Protein AF-A0A967WBP4-F1 (afdb_monomer_lite)

Radius of gyration: 12.34 Å; chains: 1; bounding box: 30×27×35 Å

Structure (mmCIF, N/CA/C/O backbone):
data_AF-A0A967WBP4-F1
#
_entry.id   AF-A0A967WBP4-F1
#
loop_
_atom_site.group_PDB
_atom_site.id
_atom_site.type_symbol
_atom_site.label_atom_id
_atom_site.label_alt_id
_atom_site.label_comp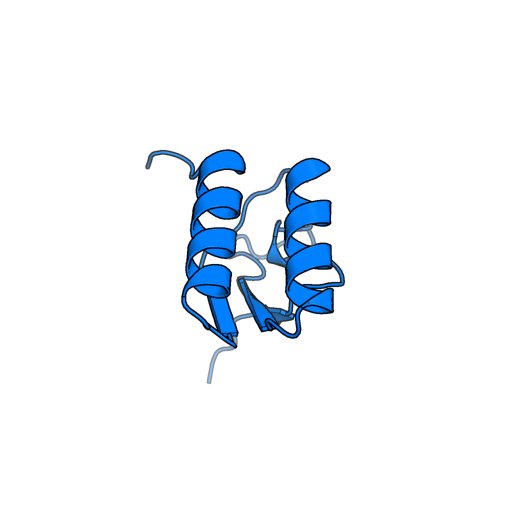_id
_atom_site.label_asym_id
_atom_site.label_entity_id
_atom_site.label_seq_id
_atom_site.pdbx_PDB_ins_code
_atom_site.Cartn_x
_atom_site.Cartn_y
_atom_site.Cartn_z
_atom_site.occupancy
_atom_site.B_iso_or_equiv
_atom_site.auth_seq_id
_atom_site.auth_comp_id
_atom_site.auth_asym_id
_atom_site.auth_atom_id
_atom_site.pdbx_PDB_model_num
ATOM 1 N N . MET A 1 1 ? 5.152 18.501 -11.959 1.00 39.84 1 MET A N 1
ATOM 2 C CA . MET A 1 1 ? 3.868 18.251 -11.268 1.00 39.84 1 MET A CA 1
ATOM 3 C C . MET A 1 1 ? 4.135 18.349 -9.775 1.00 39.84 1 MET A C 1
ATOM 5 O O . MET A 1 1 ? 5.194 17.873 -9.374 1.00 39.84 1 MET A O 1
ATOM 9 N N . PRO A 1 2 ? 3.298 19.023 -8.970 1.00 44.41 2 PRO A N 1
ATOM 10 C CA . PRO A 1 2 ? 3.544 19.108 -7.536 1.00 44.41 2 PRO A CA 1
ATOM 11 C C . PRO A 1 2 ? 3.516 17.683 -6.985 1.00 44.41 2 PRO A C 1
ATOM 13 O O . PRO A 1 2 ? 2.534 16.973 -7.179 1.00 44.41 2 PRO A O 1
ATOM 16 N N . GLN A 1 3 ? 4.613 17.227 -6.384 1.00 52.00 3 GLN A N 1
ATOM 17 C CA . GLN A 1 3 ? 4.617 15.915 -5.752 1.00 52.00 3 GLN A CA 1
ATOM 18 C C . GLN A 1 3 ? 3.598 15.945 -4.615 1.00 52.00 3 GLN A C 1
ATOM 20 O O . GLN A 1 3 ? 3.680 16.809 -3.736 1.00 52.00 3 GLN A O 1
ATOM 25 N N . THR A 1 4 ? 2.612 15.050 -4.656 1.00 61.31 4 THR A N 1
ATOM 26 C CA . THR A 1 4 ? 1.674 14.863 -3.552 1.00 61.31 4 THR A CA 1
ATOM 27 C C . THR A 1 4 ? 2.505 14.565 -2.313 1.00 61.31 4 THR A C 1
ATOM 29 O O . THR A 1 4 ? 3.163 13.532 -2.229 1.00 61.31 4 THR A O 1
ATOM 32 N N . ARG A 1 5 ? 2.555 15.503 -1.365 1.00 73.75 5 ARG A N 1
ATOM 33 C CA . ARG A 1 5 ? 3.254 15.270 -0.101 1.00 73.75 5 ARG A CA 1
ATOM 34 C C . ARG A 1 5 ? 2.514 14.166 0.644 1.00 73.75 5 ARG A C 1
ATOM 36 O O . ARG A 1 5 ? 1.283 14.195 0.672 1.00 73.75 5 ARG A O 1
ATOM 43 N N . ALA A 1 6 ? 3.243 13.267 1.303 1.00 78.38 6 ALA A N 1
ATOM 44 C CA . ALA A 1 6 ? 2.655 12.193 2.109 1.00 78.38 6 ALA A CA 1
ATOM 45 C C . ALA A 1 6 ? 1.586 12.717 3.090 1.00 78.38 6 ALA A C 1
ATOM 47 O O . ALA A 1 6 ? 0.560 12.081 3.295 1.00 78.38 6 ALA A O 1
ATOM 48 N N . SER A 1 7 ? 1.758 13.935 3.620 1.00 82.81 7 SER A N 1
ATOM 49 C CA . SER A 1 7 ? 0.765 14.612 4.467 1.00 82.81 7 SER A CA 1
ATOM 50 C C . SER A 1 7 ? -0.606 14.788 3.812 1.00 82.81 7 SER A C 1
ATOM 52 O O . SER A 1 7 ? -1.626 14.586 4.462 1.00 82.81 7 SER A O 1
ATOM 54 N N . ASN A 1 8 ? -0.640 15.160 2.532 1.00 88.12 8 ASN A N 1
ATOM 55 C CA . ASN A 1 8 ? -1.889 15.399 1.814 1.00 88.12 8 ASN A CA 1
ATOM 56 C C . ASN A 1 8 ? -2.567 14.075 1.466 1.00 88.12 8 ASN A C 1
ATOM 58 O O . ASN A 1 8 ? -3.787 13.981 1.533 1.00 88.12 8 ASN A O 1
ATOM 62 N N . LEU A 1 9 ? -1.769 13.058 1.130 1.00 87.06 9 LEU A N 1
ATOM 63 C CA . LEU A 1 9 ? -2.258 11.710 0.868 1.00 87.06 9 LEU A CA 1
ATOM 64 C C . LEU A 1 9 ? -2.909 11.103 2.114 1.00 87.06 9 LEU A C 1
ATOM 66 O O . LEU A 1 9 ? -4.046 10.652 2.040 1.00 87.06 9 LEU A O 1
ATOM 70 N N . MET A 1 10 ? -2.228 11.163 3.261 1.00 89.44 10 MET A N 1
ATOM 71 C CA . MET A 1 10 ? -2.769 10.688 4.538 1.00 89.44 10 MET A CA 1
ATOM 72 C C . MET A 1 10 ? -4.074 11.405 4.905 1.00 89.44 10 MET A C 1
ATOM 74 O O . MET A 1 10 ? -5.049 10.756 5.271 1.00 89.44 10 MET A O 1
ATOM 78 N N . ALA A 1 11 ? -4.117 12.735 4.764 1.00 90.44 11 ALA A N 1
ATOM 79 C CA . ALA A 1 11 ? -5.317 13.516 5.062 1.00 90.44 11 ALA A CA 1
ATOM 80 C C . ALA A 1 11 ? -6.494 13.154 4.140 1.00 90.44 11 ALA A C 1
ATOM 82 O O . ALA A 1 11 ? -7.625 13.026 4.605 1.00 90.44 11 ALA A O 1
ATOM 83 N N . ALA A 1 12 ? -6.234 12.961 2.844 1.00 90.19 12 ALA A N 1
ATOM 84 C CA . ALA A 1 12 ? -7.254 12.542 1.888 1.00 90.19 12 ALA A CA 1
ATOM 85 C C . ALA A 1 12 ? -7.755 11.117 2.173 1.00 90.19 12 ALA A C 1
ATOM 87 O O . ALA A 1 12 ? -8.959 10.882 2.156 1.00 90.19 12 ALA A O 1
ATOM 88 N N . ALA A 1 13 ? -6.851 10.184 2.482 1.00 90.50 13 ALA A N 1
ATOM 89 C CA . ALA A 1 13 ? -7.2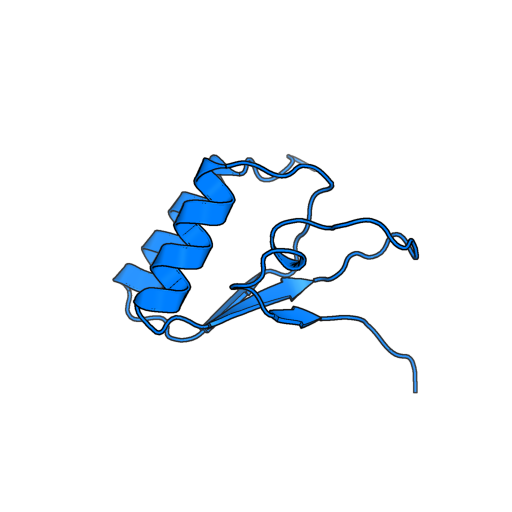06 8.803 2.791 1.00 90.50 13 ALA A CA 1
ATOM 90 C C . ALA A 1 13 ? -8.074 8.709 4.057 1.00 90.50 13 ALA A C 1
ATOM 92 O O . ALA A 1 13 ? -9.089 8.013 4.053 1.00 90.50 13 ALA A O 1
ATOM 93 N N . GLN A 1 14 ? -7.738 9.478 5.098 1.00 91.44 14 GLN A N 1
ATOM 94 C CA . GLN A 1 14 ? -8.565 9.562 6.301 1.00 91.44 14 GLN A CA 1
ATOM 95 C C . GLN A 1 14 ? -9.941 10.164 5.999 1.00 91.44 14 GLN A C 1
ATOM 97 O O . GLN A 1 14 ? -10.949 9.600 6.400 1.00 91.44 14 GLN A O 1
ATOM 102 N N . MET A 1 15 ? -10.006 11.244 5.215 1.00 93.31 15 MET A N 1
ATOM 103 C CA . MET A 1 15 ? -11.283 11.836 4.805 1.00 93.31 15 MET A CA 1
ATOM 104 C C . MET A 1 15 ? -12.162 10.843 4.029 1.00 93.31 15 MET A C 1
ATOM 106 O O . MET A 1 15 ? -13.379 10.838 4.194 1.00 93.31 15 MET A O 1
ATOM 110 N N . CYS A 1 16 ? -11.576 9.997 3.178 1.00 91.56 16 CYS A N 1
ATOM 111 C CA . CYS A 1 16 ? -12.321 8.938 2.499 1.00 91.56 16 CYS A CA 1
ATOM 112 C C . CYS A 1 16 ? -12.903 7.931 3.499 1.00 91.56 16 CYS A C 1
ATOM 114 O O . CYS A 1 16 ? -14.088 7.613 3.408 1.00 91.56 16 CYS A O 1
ATOM 116 N N . ALA A 1 17 ? -12.102 7.466 4.458 1.00 92.31 17 ALA A N 1
ATOM 117 C CA . ALA A 1 17 ? -12.555 6.536 5.489 1.00 92.31 17 ALA A CA 1
ATOM 118 C C . ALA A 1 17 ? -13.643 7.139 6.388 1.00 92.31 17 ALA A C 1
ATOM 120 O O . ALA A 1 17 ? -14.671 6.504 6.613 1.00 92.31 17 ALA A O 1
ATOM 121 N N . ASP A 1 18 ? -13.473 8.393 6.813 1.00 92.44 18 ASP A N 1
ATOM 122 C CA . ASP A 1 18 ? -14.447 9.127 7.629 1.00 92.44 18 ASP A CA 1
ATOM 123 C C . ASP A 1 18 ? -15.788 9.304 6.893 1.00 92.44 18 ASP A C 1
ATOM 125 O O . ASP A 1 18 ? -16.853 9.299 7.509 1.00 92.44 18 ASP A O 1
ATOM 129 N N . ASN A 1 19 ? -15.751 9.401 5.560 1.00 93.19 19 ASN A N 1
ATOM 130 C CA . ASN A 1 19 ? -16.936 9.439 4.700 1.00 93.19 19 ASN A CA 1
ATOM 131 C C . ASN A 1 19 ? -17.533 8.046 4.407 1.00 93.19 19 ASN A C 1
ATOM 133 O O . ASN A 1 19 ? -18.445 7.929 3.587 1.00 93.19 19 ASN A O 1
ATOM 137 N N . GLY A 1 20 ? -17.037 6.988 5.052 1.00 91.38 20 GLY A N 1
ATOM 138 C CA . GLY A 1 20 ? -17.541 5.623 4.910 1.00 91.38 20 GLY A CA 1
ATOM 139 C C . GLY A 1 20 ? -17.039 4.885 3.668 1.00 91.38 20 GLY A C 1
ATOM 140 O O . GLY A 1 20 ? -17.655 3.901 3.253 1.00 91.38 20 GLY A O 1
ATOM 141 N N . ALA A 1 21 ? -15.944 5.335 3.045 1.00 92.38 21 ALA A N 1
ATOM 142 C CA . ALA A 1 21 ? -15.343 4.600 1.940 1.00 92.38 21 ALA A CA 1
ATOM 143 C C . ALA A 1 21 ? -14.769 3.265 2.433 1.00 92.38 21 ALA A C 1
ATOM 145 O O . ALA A 1 21 ? -13.952 3.224 3.346 1.00 92.38 21 ALA A O 1
ATOM 146 N N . GLN A 1 22 ? -15.162 2.173 1.779 1.00 91.94 22 GLN A N 1
ATOM 147 C CA . GLN A 1 22 ? -14.628 0.836 2.059 1.00 91.94 22 GLN A CA 1
ATOM 148 C C . GLN A 1 22 ? -13.393 0.513 1.214 1.00 91.94 22 GLN A C 1
ATOM 150 O O . GLN A 1 22 ? -12.620 -0.374 1.562 1.00 91.94 22 GLN A O 1
ATOM 155 N N . ILE A 1 23 ? -13.220 1.209 0.086 1.00 93.19 23 ILE A N 1
ATOM 156 C CA . ILE A 1 23 ? -12.112 1.008 -0.848 1.00 93.19 23 ILE A CA 1
ATOM 157 C C . ILE A 1 23 ? -11.555 2.373 -1.249 1.00 93.19 23 ILE A C 1
ATOM 159 O O . ILE A 1 23 ? -12.307 3.253 -1.669 1.00 93.19 23 ILE A O 1
ATOM 163 N N . ILE A 1 24 ? -10.236 2.535 -1.153 1.00 92.75 24 ILE A N 1
ATOM 164 C CA . ILE A 1 24 ? -9.510 3.736 -1.571 1.00 92.75 24 ILE A CA 1
ATOM 165 C C . ILE A 1 24 ? -8.571 3.354 -2.715 1.00 92.75 24 ILE A C 1
ATOM 167 O O . ILE A 1 24 ? -7.651 2.560 -2.535 1.00 92.75 24 ILE A O 1
ATOM 171 N N . SER A 1 25 ? -8.798 3.935 -3.895 1.00 91.56 25 SER A N 1
ATOM 172 C CA . SER A 1 25 ? -7.963 3.725 -5.083 1.00 91.56 25 SER A CA 1
ATOM 173 C C . SER A 1 25 ? -6.993 4.887 -5.277 1.00 91.56 25 SER A C 1
ATOM 175 O O . SER A 1 25 ? -7.405 6.041 -5.388 1.00 91.56 25 SER A O 1
ATOM 177 N N . MET A 1 26 ? -5.703 4.575 -5.359 1.00 88.12 26 MET A N 1
ATOM 178 C CA . MET A 1 26 ? -4.608 5.538 -5.417 1.00 88.12 26 MET A CA 1
ATOM 179 C C . MET A 1 26 ? -3.701 5.232 -6.611 1.00 88.12 26 MET A C 1
ATOM 181 O O . MET A 1 26 ? -2.724 4.497 -6.510 1.00 88.12 26 MET A O 1
ATOM 185 N N . SER A 1 27 ? -3.980 5.838 -7.764 1.00 84.81 27 SER A N 1
ATOM 186 C CA . SER A 1 27 ? -3.102 5.756 -8.944 1.00 84.81 27 SER A CA 1
ATOM 187 C C . SER A 1 27 ? -1.899 6.700 -8.813 1.00 84.81 27 SER A C 1
ATOM 189 O O . SER A 1 27 ? -1.683 7.587 -9.635 1.00 84.81 27 SER A O 1
ATOM 191 N N . LEU A 1 28 ? -1.151 6.544 -7.725 1.00 82.75 28 LEU A N 1
ATOM 192 C CA . LEU A 1 28 ? 0.036 7.314 -7.377 1.00 82.75 28 LEU A CA 1
ATOM 193 C C . LEU A 1 28 ? 1.041 6.412 -6.661 1.00 82.75 28 LEU A C 1
ATOM 195 O O . LEU A 1 28 ? 0.684 5.365 -6.125 1.00 82.75 28 LEU A O 1
ATOM 199 N N . GLY A 1 29 ? 2.293 6.849 -6.642 1.00 81.69 29 GLY A N 1
ATOM 200 C CA . GLY A 1 29 ? 3.371 6.175 -5.938 1.00 81.69 29 GLY A CA 1
ATOM 201 C C . GLY A 1 29 ? 4.603 7.069 -5.871 1.00 81.69 29 GLY A C 1
ATOM 202 O O . GLY A 1 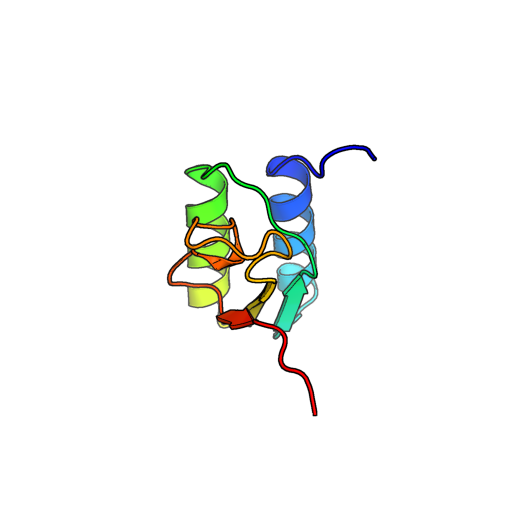29 ? 4.798 7.947 -6.716 1.00 81.69 29 GLY A O 1
ATOM 203 N N . GLY A 1 30 ? 5.423 6.864 -4.850 1.00 81.19 30 GLY A N 1
ATOM 204 C CA . GLY A 1 30 ? 6.666 7.577 -4.606 1.00 81.19 30 GLY A CA 1
ATOM 205 C C . GLY A 1 30 ? 7.753 6.627 -4.119 1.00 81.19 30 GLY A C 1
ATOM 206 O O . GLY A 1 30 ? 7.483 5.559 -3.588 1.00 81.19 30 GLY A O 1
ATOM 207 N N . SER A 1 31 ? 9.010 7.021 -4.281 1.00 76.94 31 SER A N 1
ATOM 208 C CA . SER A 1 31 ? 10.166 6.186 -3.932 1.00 76.94 31 SER A CA 1
ATOM 209 C C . SER A 1 31 ? 10.567 6.261 -2.454 1.00 76.94 31 SER A C 1
ATOM 211 O O . SER A 1 31 ? 11.607 5.733 -2.067 1.00 76.94 31 SER A O 1
ATOM 213 N N . SER A 1 32 ? 9.827 7.000 -1.625 1.00 78.81 32 SER A N 1
ATOM 214 C CA . SER A 1 32 ? 10.221 7.298 -0.248 1.00 78.81 32 SER A CA 1
ATOM 215 C C . SER A 1 32 ? 9.180 6.800 0.736 1.00 78.81 32 SER A C 1
ATOM 217 O O . SER A 1 32 ? 8.037 7.241 0.712 1.00 78.81 32 SER A O 1
ATOM 219 N N . LYS A 1 33 ? 9.617 5.927 1.643 1.00 80.81 33 LYS A N 1
ATOM 220 C CA . LYS A 1 33 ? 8.830 5.484 2.789 1.00 80.81 33 LYS A CA 1
ATOM 221 C C . LYS A 1 33 ? 8.737 6.599 3.828 1.00 80.81 33 LYS A C 1
ATOM 223 O O . LYS A 1 33 ? 9.759 7.146 4.245 1.00 80.81 33 LYS A O 1
ATOM 228 N N . ALA A 1 34 ? 7.535 6.855 4.331 1.00 83.19 34 ALA A N 1
ATOM 229 C CA . ALA A 1 34 ? 7.325 7.663 5.524 1.00 83.19 34 ALA A CA 1
ATOM 230 C C . ALA A 1 34 ? 6.685 6.819 6.641 1.00 83.19 34 ALA A C 1
ATOM 232 O O . ALA A 1 34 ? 5.696 6.125 6.424 1.00 83.19 34 ALA A O 1
ATOM 233 N N . LEU A 1 35 ? 7.237 6.879 7.860 1.00 86.00 35 LEU A N 1
ATOM 234 C CA . LEU A 1 35 ? 6.671 6.165 9.017 1.00 86.00 35 LEU A CA 1
ATOM 235 C C . LEU A 1 35 ? 5.235 6.610 9.368 1.00 86.00 35 LEU A C 1
ATOM 237 O O . LEU A 1 35 ? 4.422 5.747 9.693 1.00 86.00 35 LEU A O 1
ATOM 241 N N . PRO A 1 36 ? 4.881 7.913 9.321 1.00 86.94 36 PRO A N 1
ATOM 242 C CA . PRO A 1 36 ? 3.497 8.334 9.550 1.00 86.94 36 PRO A CA 1
ATOM 243 C C . PRO A 1 36 ? 2.525 7.796 8.492 1.00 86.94 36 PRO A C 1
ATOM 245 O O . PRO A 1 36 ? 1.388 7.460 8.812 1.00 86.94 36 PRO A O 1
ATOM 248 N N . GLU A 1 37 ? 2.989 7.681 7.249 1.00 87.56 37 GLU A N 1
ATOM 249 C CA . GLU A 1 37 ? 2.195 7.190 6.123 1.00 87.56 37 GLU A CA 1
ATOM 250 C C . GLU A 1 37 ? 1.877 5.703 6.282 1.00 87.56 37 GLU A C 1
ATOM 252 O O . GLU A 1 37 ? 0.711 5.322 6.244 1.00 87.56 37 GLU A O 1
ATOM 257 N N . GLU A 1 38 ? 2.885 4.889 6.604 1.00 89.94 38 GLU A N 1
ATOM 258 C CA . GLU A 1 38 ? 2.712 3.466 6.920 1.00 89.94 38 GLU A CA 1
ATOM 259 C C . GLU A 1 38 ? 1.693 3.247 8.045 1.00 89.94 38 GLU A C 1
ATOM 261 O O . GLU A 1 38 ? 0.791 2.421 7.931 1.00 89.94 38 GLU A O 1
ATOM 266 N N . LYS A 1 39 ? 1.799 4.026 9.129 1.00 91.69 39 LYS A N 1
ATOM 267 C CA . LYS A 1 39 ? 0.859 3.943 10.256 1.00 91.69 39 LYS A CA 1
ATOM 268 C C . LYS A 1 39 ? -0.565 4.305 9.853 1.00 91.69 39 LYS A C 1
ATOM 270 O O . LYS A 1 39 ? -1.498 3.685 10.350 1.00 91.69 39 LYS A O 1
ATOM 275 N N . THR A 1 40 ? -0.726 5.283 8.966 1.00 91.25 40 THR A N 1
ATOM 276 C CA . THR A 1 40 ? -2.044 5.697 8.476 1.00 91.25 40 THR A CA 1
ATOM 277 C C . THR A 1 40 ? 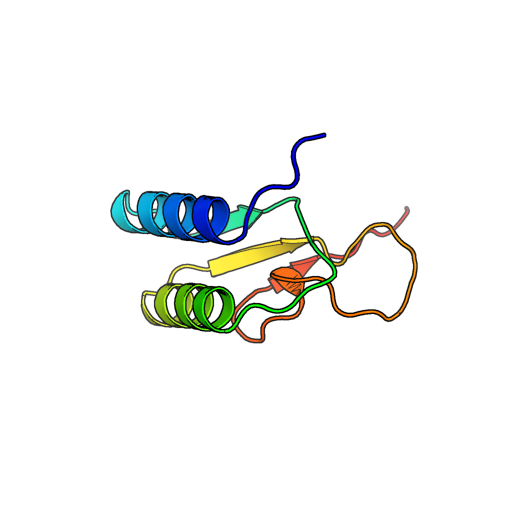-2.688 4.574 7.668 1.00 91.25 40 THR A C 1
ATOM 279 O O . THR A 1 40 ? -3.816 4.192 7.960 1.00 91.25 40 THR A O 1
ATOM 282 N N . PHE A 1 41 ? -1.965 3.973 6.718 1.00 92.25 41 PHE A N 1
ATOM 283 C CA . PHE A 1 41 ? -2.502 2.863 5.922 1.00 92.25 41 PHE A CA 1
ATOM 284 C C . PHE A 1 41 ? -2.759 1.598 6.748 1.00 92.25 41 PHE A C 1
ATOM 286 O O . PHE A 1 41 ? -3.766 0.928 6.531 1.00 92.25 41 PHE A O 1
ATOM 293 N N . ASN A 1 42 ? -1.930 1.317 7.757 1.00 93.50 42 ASN A N 1
ATOM 294 C CA . ASN A 1 42 ? -2.198 0.232 8.702 1.00 93.50 42 ASN A CA 1
ATOM 295 C C . ASN A 1 42 ? -3.484 0.479 9.505 1.00 93.50 42 ASN A C 1
ATOM 297 O O . ASN A 1 42 ? -4.313 -0.419 9.611 1.00 93.50 42 ASN A O 1
ATOM 301 N N . ALA A 1 43 ? -3.688 1.698 10.013 1.00 93.31 43 ALA A N 1
ATOM 302 C CA . ALA A 1 43 ? -4.903 2.043 10.747 1.00 93.31 43 ALA A CA 1
ATOM 303 C C . ALA A 1 43 ? -6.159 1.969 9.861 1.00 93.31 43 ALA A C 1
ATOM 305 O O . ALA A 1 43 ? -7.211 1.544 10.330 1.00 93.31 43 ALA A O 1
ATOM 306 N N . LEU A 1 44 ? -6.061 2.367 8.588 1.00 92.69 44 LEU A N 1
ATOM 307 C CA . LEU A 1 44 ? -7.154 2.247 7.618 1.00 92.69 44 LEU A CA 1
ATOM 308 C C . LEU A 1 44 ? -7.511 0.782 7.346 1.00 92.69 44 LEU A C 1
ATOM 310 O O . LEU A 1 44 ? -8.687 0.425 7.332 1.00 92.69 44 LEU A O 1
ATOM 314 N N . PHE A 1 45 ? -6.501 -0.074 7.202 1.00 93.56 45 PHE A N 1
ATOM 315 C CA . PHE A 1 45 ? -6.702 -1.509 7.034 1.00 93.56 45 PHE A CA 1
ATOM 316 C C . PHE A 1 45 ? -7.370 -2.147 8.263 1.00 93.56 45 PHE A C 1
ATOM 318 O O . PHE A 1 45 ? -8.320 -2.913 8.117 1.00 93.56 45 PHE A O 1
ATOM 325 N N . GLU A 1 46 ? -6.946 -1.780 9.477 1.00 93.00 46 GLU A N 1
ATOM 326 C CA . GLU A 1 46 ? -7.581 -2.219 10.731 1.00 93.00 46 GLU A CA 1
ATOM 327 C C . GLU A 1 46 ? -9.036 -1.738 10.867 1.00 93.00 46 GLU A C 1
ATOM 329 O O . GLU A 1 46 ? -9.864 -2.427 11.460 1.00 93.00 46 GLU A O 1
ATOM 334 N N . GLN A 1 47 ? -9.371 -0.587 10.277 1.00 91.06 47 GLN A N 1
ATOM 335 C CA . GLN A 1 47 ?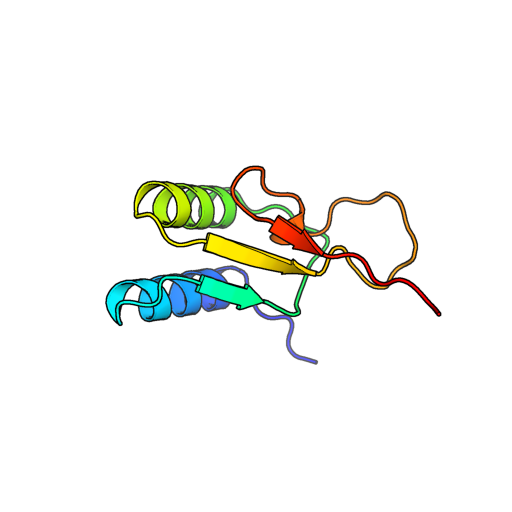 -10.741 -0.067 10.184 1.00 91.06 47 GLN A CA 1
ATOM 336 C C . GLN A 1 47 ? -11.585 -0.763 9.099 1.00 91.06 47 GLN A C 1
ATOM 338 O O . GLN A 1 47 ? -12.764 -0.450 8.943 1.00 91.06 47 GLN A O 1
ATOM 343 N N . GLY A 1 48 ? -11.012 -1.717 8.357 1.00 92.06 48 GLY A N 1
ATOM 344 C CA . GLY A 1 48 ? -11.695 -2.451 7.290 1.00 92.06 48 GLY A CA 1
ATOM 345 C C . GLY A 1 48 ? -11.726 -1.723 5.946 1.00 92.06 48 GLY A C 1
ATOM 346 O O . GLY A 1 48 ? -12.490 -2.114 5.063 1.00 92.06 48 GLY A O 1
ATOM 347 N N . VAL A 1 49 ? -10.912 -0.678 5.774 1.00 94.38 49 VAL A N 1
ATOM 348 C CA . VAL A 1 49 ? -10.790 0.059 4.514 1.00 94.38 49 VAL A CA 1
ATOM 349 C C . VAL A 1 49 ? -9.676 -0.553 3.668 1.00 94.38 49 VAL A C 1
ATOM 351 O O . VAL A 1 49 ? -8.505 -0.550 4.048 1.00 94.38 49 VAL A O 1
ATOM 354 N N . LEU A 1 50 ? -10.029 -1.055 2.486 1.00 93.19 50 LEU A N 1
ATOM 355 C CA . LEU A 1 50 ? -9.071 -1.618 1.542 1.00 93.19 50 LEU A CA 1
ATOM 356 C C . LEU A 1 50 ? -8.389 -0.505 0.744 1.00 93.19 50 LEU A C 1
ATOM 358 O O . LEU A 1 50 ? -9.030 0.217 -0.019 1.00 93.19 50 LEU A O 1
ATOM 362 N N . SER A 1 51 ? -7.073 -0.395 0.874 1.00 93.00 51 SER A N 1
ATOM 363 C CA . SER A 1 51 ? -6.271 0.559 0.107 1.00 93.00 51 SER A CA 1
ATOM 364 C C . SER A 1 51 ? -5.620 -0.127 -1.093 1.00 93.00 51 SER A C 1
ATOM 366 O O . SER A 1 51 ? -5.008 -1.182 -0.943 1.00 93.00 51 SER A O 1
ATOM 368 N N . VAL A 1 52 ? -5.731 0.473 -2.279 1.00 92.56 52 VAL A N 1
ATOM 369 C CA . VAL A 1 52 ? -5.170 -0.044 -3.537 1.00 92.56 52 VAL A CA 1
ATOM 370 C C . VAL A 1 52 ? -4.288 1.028 -4.164 1.00 92.56 52 VAL A C 1
ATOM 372 O O . VAL A 1 52 ? -4.751 2.149 -4.371 1.00 92.56 52 VAL A O 1
ATOM 375 N N . ALA A 1 53 ? -3.034 0.702 -4.477 1.00 91.00 53 ALA A N 1
ATOM 376 C CA . ALA A 1 53 ? -2.091 1.643 -5.074 1.00 91.00 53 ALA A CA 1
ATOM 377 C C . ALA A 1 53 ? -1.290 1.043 -6.238 1.00 91.00 53 ALA A C 1
ATOM 379 O O . ALA A 1 53 ? -1.147 -0.173 -6.364 1.00 91.00 53 ALA A O 1
ATOM 380 N N . ALA A 1 54 ? -0.776 1.911 -7.112 1.00 88.00 54 ALA A N 1
ATOM 381 C CA . ALA A 1 54 ? -0.004 1.496 -8.280 1.00 88.00 54 ALA A CA 1
ATOM 382 C C . ALA A 1 54 ? 1.417 1.057 -7.892 1.00 88.00 54 ALA A C 1
ATOM 384 O O . ALA A 1 54 ? 2.121 1.785 -7.192 1.00 88.00 54 ALA A O 1
ATOM 385 N N . ALA A 1 55 ? 1.860 -0.085 -8.423 1.00 85.88 55 ALA A N 1
ATOM 386 C CA . ALA A 1 55 ? 3.194 -0.643 -8.183 1.00 85.88 55 ALA A CA 1
ATOM 387 C C . ALA A 1 55 ? 4.343 0.221 -8.739 1.00 85.88 55 ALA A C 1
ATOM 389 O O . ALA A 1 55 ? 5.493 -0.017 -8.397 1.00 85.88 55 ALA A O 1
ATOM 390 N N . GLY A 1 56 ? 4.038 1.212 -9.583 1.00 84.94 56 GLY A N 1
ATOM 391 C CA . GLY A 1 56 ? 5.015 2.069 -10.256 1.00 84.94 56 GLY A CA 1
ATOM 392 C C . GLY A 1 56 ? 5.059 1.838 -11.767 1.00 84.94 56 GLY A C 1
ATOM 393 O O . GLY A 1 56 ? 4.683 0.782 -12.265 1.00 84.94 56 GLY A O 1
ATOM 394 N N . ASN A 1 57 ? 5.528 2.850 -12.501 1.00 85.75 57 ASN A N 1
ATOM 395 C CA . ASN A 1 57 ? 5.645 2.849 -13.967 1.00 85.75 57 ASN A CA 1
ATOM 39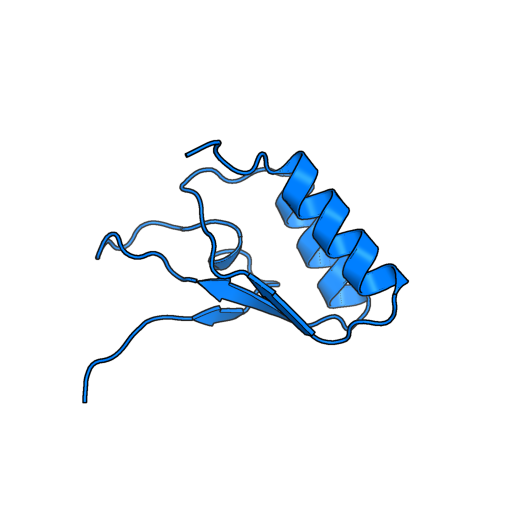6 C C . ASN A 1 57 ? 7.113 2.879 -14.427 1.00 85.75 57 ASN A C 1
ATOM 398 O O . ASN A 1 57 ? 7.407 3.172 -15.584 1.00 85.75 57 ASN A O 1
ATOM 402 N N . GLN A 1 58 ? 8.043 2.631 -13.505 1.00 83.00 58 GLN A N 1
ATOM 403 C CA . GLN A 1 58 ? 9.478 2.772 -13.725 1.00 83.00 58 GLN A CA 1
ATOM 404 C C . GLN A 1 58 ? 10.117 1.484 -14.257 1.00 83.00 58 GLN A C 1
ATOM 406 O O . GLN A 1 58 ? 11.291 1.516 -14.617 1.00 83.00 58 GLN A O 1
ATOM 411 N N . ALA A 1 59 ? 9.346 0.391 -14.344 1.00 78.62 59 ALA A N 1
ATOM 412 C CA . ALA A 1 59 ? 9.820 -0.932 -14.749 1.00 78.62 59 ALA A CA 1
ATOM 413 C C . ALA A 1 59 ? 11.087 -1.349 -13.978 1.00 78.62 59 ALA A C 1
ATOM 415 O O . ALA A 1 59 ? 12.067 -1.806 -14.565 1.00 78.62 59 ALA A O 1
ATOM 416 N N . ASP A 1 60 ? 11.075 -1.133 -12.661 1.00 80.75 60 ASP A N 1
ATOM 417 C CA . ASP A 1 60 ? 12.143 -1.533 -11.757 1.00 80.75 60 ASP A CA 1
ATOM 418 C C . ASP A 1 60 ? 11.598 -2.338 -10.573 1.00 80.75 60 ASP A C 1
ATOM 420 O O . ASP A 1 60 ? 10.398 -2.366 -10.302 1.00 80.75 60 ASP A O 1
ATOM 424 N N . ASP A 1 61 ? 12.515 -2.990 -9.864 1.00 78.19 61 ASP A N 1
ATOM 425 C CA . ASP A 1 61 ? 12.209 -3.841 -8.710 1.00 78.19 61 ASP A CA 1
ATOM 426 C C . ASP A 1 61 ? 12.189 -3.018 -7.409 1.00 78.19 61 ASP A C 1
ATOM 428 O O . ASP A 1 61 ? 12.444 -3.539 -6.321 1.00 78.19 61 ASP A O 1
ATOM 432 N N . LYS A 1 62 ? 11.999 -1.694 -7.513 1.00 83.38 62 LYS A N 1
ATOM 433 C CA . LYS A 1 62 ? 12.049 -0.803 -6.356 1.00 83.38 62 LYS A CA 1
ATOM 434 C C . LYS A 1 62 ? 10.695 -0.725 -5.678 1.00 83.38 62 LYS A C 1
ATOM 436 O O . LYS A 1 62 ? 9.642 -0.737 -6.313 1.00 83.38 62 LYS A O 1
ATOM 441 N N . ASP A 1 63 ? 10.750 -0.533 -4.367 1.00 83.88 63 ASP A N 1
ATOM 442 C CA . ASP A 1 63 ? 9.557 -0.259 -3.590 1.00 83.88 63 ASP A CA 1
ATOM 443 C C . ASP A 1 63 ? 8.948 1.095 -3.958 1.00 83.88 63 ASP A C 1
ATOM 445 O O . ASP A 1 63 ? 9.621 2.133 -3.957 1.00 83.88 63 ASP A O 1
ATOM 449 N N . HIS A 1 64 ? 7.644 1.074 -4.216 1.00 86.75 64 HIS A N 1
ATOM 450 C CA . HIS A 1 64 ? 6.840 2.255 -4.482 1.00 86.75 64 HIS A CA 1
ATOM 451 C C . HIS A 1 64 ? 5.819 2.411 -3.367 1.00 86.75 64 HIS A C 1
ATOM 453 O O . HIS A 1 64 ? 4.938 1.582 -3.185 1.00 86.75 64 HIS A O 1
ATOM 459 N N . PHE A 1 65 ? 5.910 3.495 -2.610 1.00 85.81 65 PHE A N 1
ATOM 460 C CA . PHE A 1 65 ? 4.998 3.793 -1.515 1.00 85.81 65 PHE A CA 1
ATOM 461 C C . PHE A 1 65 ? 3.866 4.703 -1.998 1.00 85.81 65 PHE A C 1
ATOM 463 O O . PHE A 1 65 ? 4.129 5.645 -2.748 1.00 85.81 65 PHE A O 1
ATOM 470 N N . PRO A 1 66 ? 2.607 4.427 -1.621 1.00 88.19 66 PRO A N 1
ATOM 471 C CA . PRO A 1 66 ? 2.177 3.474 -0.591 1.00 88.19 66 PRO A CA 1
ATOM 472 C C . PRO A 1 66 ? 1.955 2.015 -1.045 1.00 88.19 66 PRO A C 1
ATOM 474 O O . PRO A 1 66 ? 1.612 1.185 -0.211 1.00 88.19 66 PRO A O 1
ATOM 477 N N . ALA A 1 67 ? 2.144 1.669 -2.320 1.00 87.44 67 ALA A N 1
ATOM 478 C CA . ALA A 1 67 ? 1.841 0.329 -2.847 1.00 87.44 67 ALA A CA 1
ATOM 479 C C . ALA A 1 67 ? 2.658 -0.820 -2.222 1.00 87.44 67 ALA A C 1
ATOM 481 O O . ALA A 1 67 ? 2.153 -1.932 -2.120 1.00 87.44 67 ALA A O 1
ATOM 482 N N . SER A 1 68 ? 3.882 -0.559 -1.764 1.00 90.19 68 SER A N 1
ATOM 483 C CA . SER A 1 68 ? 4.748 -1.539 -1.092 1.00 90.19 68 SER A CA 1
ATOM 484 C C . SER A 1 68 ? 4.449 -1.713 0.405 1.00 90.19 68 SER A C 1
ATOM 486 O O . SER A 1 68 ? 5.145 -2.473 1.080 1.00 90.19 68 SER A O 1
ATOM 488 N N . TYR A 1 69 ? 3.457 -1.016 0.977 1.00 89.88 69 TYR A N 1
ATOM 489 C CA . TYR A 1 69 ? 3.061 -1.275 2.363 1.00 89.88 69 TYR A CA 1
ATOM 490 C C . TYR A 1 69 ? 2.288 -2.598 2.476 1.00 89.88 69 TYR A C 1
ATOM 492 O O . TYR A 1 69 ? 1.400 -2.841 1.663 1.00 89.88 69 TYR A O 1
ATOM 500 N N . PRO A 1 70 ? 2.528 -3.425 3.515 1.00 89.38 70 PRO A N 1
ATOM 501 C CA . PRO A 1 70 ? 1.811 -4.694 3.693 1.00 89.38 70 PRO A CA 1
ATOM 502 C C . PRO A 1 70 ? 0.282 -4.563 3.795 1.00 89.38 70 PRO A C 1
ATOM 504 O O . PRO A 1 70 ? -0.438 -5.519 3.530 1.00 89.38 70 PRO A O 1
ATOM 507 N N . SER A 1 71 ? -0.208 -3.391 4.204 1.00 91.94 71 SER A N 1
ATOM 508 C CA . SER A 1 71 ? -1.628 -3.047 4.346 1.00 91.94 71 SER A CA 1
ATOM 509 C C . SER A 1 71 ? -2.286 -2.548 3.053 1.00 91.94 71 SER A C 1
ATOM 511 O O . SER A 1 71 ? -3.479 -2.241 3.055 1.00 91.94 71 SER A O 1
ATOM 513 N N . VAL A 1 72 ? -1.537 -2.454 1.949 1.00 92.44 72 VAL A N 1
ATOM 514 C CA . VAL A 1 72 ? -1.991 -1.891 0.672 1.00 92.44 72 VAL A CA 1
ATOM 515 C C . VAL A 1 72 ? -1.852 -2.934 -0.433 1.00 92.44 72 VAL A C 1
ATOM 517 O O . VAL A 1 72 ? -0.857 -3.647 -0.530 1.00 92.44 72 VAL A O 1
ATOM 520 N N . VAL A 1 73 ? -2.858 -3.022 -1.300 1.00 92.38 73 VAL A N 1
ATOM 521 C CA . VAL A 1 73 ? -2.803 -3.873 -2.491 1.00 92.38 73 VAL A CA 1
ATOM 522 C C . VAL A 1 73 ? -2.015 -3.158 -3.584 1.00 92.38 73 VAL A C 1
ATOM 524 O O . VAL A 1 73 ? -2.437 -2.106 -4.070 1.00 92.38 73 VAL A O 1
ATOM 527 N N . SER A 1 74 ? -0.894 -3.752 -3.989 1.00 91.00 74 SER A N 1
ATOM 528 C CA . SER A 1 74 ? -0.081 -3.290 -5.115 1.00 91.00 74 SER A CA 1
ATOM 529 C C . SER A 1 74 ? -0.643 -3.796 -6.445 1.00 91.00 74 SER A C 1
ATOM 531 O O . SER A 1 74 ? -0.872 -4.996 -6.610 1.00 91.00 74 SER A O 1
ATOM 533 N N . VAL A 1 75 ? -0.868 -2.890 -7.401 1.00 89.88 75 VAL A N 1
ATOM 534 C CA . VAL A 1 75 ? -1.401 -3.212 -8.734 1.00 89.88 75 VAL A CA 1
ATOM 535 C C . VAL A 1 75 ? -0.352 -2.932 -9.804 1.00 89.88 75 VAL A C 1
ATOM 537 O O . VAL A 1 75 ? 0.067 -1.787 -9.990 1.00 89.88 75 VAL A O 1
ATOM 540 N N . GLY A 1 76 ? 0.049 -3.986 -10.517 1.00 87.56 76 GLY A N 1
ATOM 541 C CA . GLY A 1 76 ? 0.884 -3.910 -11.716 1.00 87.56 76 GLY A CA 1
ATOM 542 C C . GLY A 1 76 ? 0.054 -3.856 -13.001 1.00 87.56 76 GLY A C 1
ATOM 543 O O . GLY A 1 76 ? -1.113 -4.250 -13.018 1.00 87.56 76 GLY A O 1
ATOM 544 N N . ALA A 1 77 ? 0.667 -3.377 -14.082 1.00 86.75 77 ALA A N 1
ATOM 545 C CA . ALA A 1 77 ? 0.070 -3.372 -15.414 1.00 86.75 77 ALA A CA 1
ATOM 546 C C . ALA A 1 77 ? 0.539 -4.589 -16.226 1.00 86.75 77 ALA A C 1
ATOM 548 O O . ALA A 1 77 ? 1.711 -4.960 -16.169 1.00 86.75 77 ALA A O 1
ATOM 549 N N . ILE A 1 78 ? -0.373 -5.182 -16.996 1.00 87.25 78 ILE A N 1
ATOM 550 C CA . ILE A 1 78 ? -0.086 -6.223 -17.992 1.00 87.25 78 ILE A CA 1
ATOM 551 C C . ILE A 1 78 ? -0.566 -5.751 -19.369 1.00 87.25 78 ILE A C 1
ATOM 553 O O . ILE A 1 78 ? -1.472 -4.919 -19.445 1.00 87.25 78 ILE A O 1
ATOM 557 N N . ASP A 1 79 ? 0.032 -6.289 -20.429 1.00 82.06 79 ASP A N 1
ATOM 558 C CA . ASP A 1 79 ? -0.443 -6.136 -21.812 1.00 82.06 79 ASP A CA 1
ATOM 559 C C . ASP A 1 79 ? -1.247 -7.377 -22.250 1.00 82.06 79 ASP A C 1
ATOM 561 O O . ASP A 1 79 ? -1.105 -8.438 -21.627 1.00 82.06 79 ASP A O 1
ATOM 565 N N . VAL A 1 80 ? -2.096 -7.242 -23.281 1.00 52.66 80 VAL A N 1
ATOM 566 C CA . VAL A 1 80 ? -2.982 -8.307 -23.812 1.00 52.66 80 VAL A CA 1
ATOM 567 C C . VAL A 1 80 ? -2.732 -8.647 -25.275 1.00 52.66 80 VAL A C 1
ATOM 569 O O . VAL A 1 80 ? -2.495 -7.726 -26.084 1.00 52.66 80 VAL A O 1
#

Foldseek 3Di:
DPPCPLVNVLVVLVVCVVVVALEAEEADWDQDDDPVSLVSLVVCLVSNRAAEYEQDDPPDPGGTPPCNRPSYPYDYDDDD

Sequence (80 aa):
MPQTRASNLMAAAQMCADNGAQIISMSLGGSSKALPEEKTFNALFEQGVLSVAAAGNQADDKDHFPASYPSVVSVGAIDV

pLDDT: mean 85.71, std 10.49, range [39.84, 94.38]

Secondary structure (DSSP, 8-state):
-----HHHHHHHHHHHHHTT-SEEEE---BS---HHHHHHHHHHHHTTPEEEEE--SS-SS---BTTTSTTEEEE-----